Protein AF-A0A7H4PE38-F1 (afdb_monomer_lite)

Sequence (58 aa):
MSKTHLTEQKFSDFALHPAVIEALEKKGFHNCTPIQALALPLTLEGRDVAGQAQNRYR

Foldseek 3Di:
DDPPFFDPAFPVVDPDDVVVVVVCVVVVRGTHGPQCVVVVVQVVVVHDDDTDDDDDDD

Organism: NCBI:txid1134687

InterPro domains:
  IPR014014 RNA helicase, DEAD-box type, Q motif [PS51195] (9-37)
  IPR027417 P-loop containing nucleoside triphosphate hydrolase [G3DSA:3.40.50.300] (2-56)
  IPR027417 P-loop containing nucleoside triphosphate hydrolase [SSF52540] (7-54)

Radius of gyration: 12.22 Å; chains: 1; bounding box: 22×23×35 Å

pLDDT: mean 89.68, std 14.32, range [40.81, 98.25]

Structure (mmCIF, N/CA/C/O backbone):
data_AF-A0A7H4PE38-F1
#
_entry.id   AF-A0A7H4PE38-F1
#
loop_
_atom_site.group_PDB
_atom_site.id
_atom_site.type_symbol
_atom_site.label_atom_id
_atom_site.label_alt_id
_atom_site.label_comp_id
_atom_site.label_asym_id
_atom_site.label_entity_id
_atom_site.label_seq_id
_atom_site.pdbx_PDB_ins_code
_atom_site.Cartn_x
_atom_site.Cartn_y
_atom_site.Cartn_z
_atom_site.occupancy
_atom_site.B_iso_or_equiv
_atom_site.auth_seq_id
_atom_site.auth_comp_id
_atom_site.auth_asym_id
_atom_site.auth_atom_id
_atom_site.pdbx_PDB_model_num
ATOM 1 N N . MET A 1 1 ? 0.005 -5.558 24.195 1.00 40.81 1 MET A N 1
ATOM 2 C CA . MET A 1 1 ? 0.261 -4.420 23.281 1.00 40.81 1 MET A CA 1
ATOM 3 C C . MET A 1 1 ? -0.739 -4.517 22.132 1.00 40.81 1 MET A C 1
ATOM 5 O O . MET A 1 1 ? -0.535 -5.319 21.233 1.00 40.81 1 MET A O 1
ATOM 9 N N . SER A 1 2 ? -1.881 -3.828 22.235 1.00 44.19 2 SER A N 1
ATOM 10 C CA . SER A 1 2 ? -3.034 -4.043 21.344 1.00 44.19 2 SER A CA 1
ATOM 11 C C . SER A 1 2 ? -2.766 -3.494 19.935 1.00 44.19 2 SER A C 1
ATOM 13 O O . SER A 1 2 ? -2.477 -2.307 19.782 1.00 44.19 2 SER A O 1
ATOM 15 N N . LYS A 1 3 ? -2.834 -4.351 18.906 1.00 54.91 3 LYS A N 1
ATOM 16 C CA . LYS A 1 3 ? -2.732 -3.990 17.479 1.00 54.91 3 LYS A CA 1
ATOM 17 C C . LYS A 1 3 ? -4.037 -3.335 16.997 1.00 54.91 3 LYS A C 1
ATOM 19 O O . LYS A 1 3 ? -4.654 -3.796 16.051 1.00 54.91 3 LYS A O 1
ATOM 24 N N . THR A 1 4 ? -4.499 -2.266 17.634 1.00 64.00 4 THR A N 1
ATOM 25 C CA . THR A 1 4 ? -5.869 -1.749 17.434 1.00 64.00 4 THR A CA 1
ATOM 26 C C . THR A 1 4 ? -6.119 -1.086 16.064 1.00 64.00 4 THR A C 1
ATOM 28 O O . THR A 1 4 ? -7.155 -0.461 15.859 1.00 64.00 4 THR A O 1
ATOM 31 N N . HIS A 1 5 ? -5.152 -1.116 15.142 1.00 75.44 5 HIS A N 1
ATOM 32 C CA . HIS A 1 5 ? -5.109 -0.236 13.963 1.00 75.44 5 HIS A CA 1
ATOM 33 C C . HIS A 1 5 ? -4.598 -0.906 12.691 1.00 75.44 5 HIS A C 1
ATOM 35 O O . HIS A 1 5 ? -4.482 -0.239 11.665 1.00 75.44 5 HIS A O 1
ATOM 41 N N . LEU A 1 6 ? -4.255 -2.188 12.779 1.00 89.19 6 LEU A N 1
ATOM 42 C CA . LEU A 1 6 ? -3.934 -3.020 11.632 1.00 89.19 6 LEU A CA 1
ATOM 43 C C . LEU A 1 6 ? -5.104 -3.973 11.424 1.00 89.19 6 LEU A C 1
ATOM 45 O O . LEU A 1 6 ? -5.730 -4.406 12.390 1.00 89.19 6 LEU A O 1
ATOM 49 N N . THR A 1 7 ? -5.406 -4.269 10.172 1.00 92.31 7 THR A N 1
ATOM 50 C CA . THR A 1 7 ? -6.336 -5.329 9.798 1.00 92.31 7 THR A CA 1
ATOM 51 C C . THR A 1 7 ? -5.629 -6.683 9.853 1.00 92.31 7 THR A C 1
ATOM 53 O O . THR A 1 7 ? -4.409 -6.755 10.001 1.00 92.31 7 THR A O 1
ATOM 56 N N . GLU A 1 8 ? -6.378 -7.766 9.672 1.00 94.00 8 GLU A N 1
ATOM 57 C CA . GLU A 1 8 ? -5.786 -9.089 9.419 1.00 94.00 8 GLU A CA 1
ATOM 58 C C . GLU A 1 8 ? -5.368 -9.275 7.951 1.00 94.00 8 GLU A C 1
ATOM 60 O O . GLU A 1 8 ? -4.610 -10.187 7.638 1.00 94.00 8 GLU A O 1
ATOM 65 N N . GLN A 1 9 ? -5.818 -8.385 7.057 1.00 95.75 9 GLN A N 1
ATOM 66 C CA . GLN A 1 9 ? -5.439 -8.396 5.645 1.00 95.75 9 GLN A CA 1
ATOM 67 C C . GLN A 1 9 ? -3.971 -8.004 5.466 1.00 95.75 9 GLN A C 1
ATOM 69 O O . GLN A 1 9 ? -3.536 -6.956 5.967 1.00 95.75 9 GLN A O 1
ATOM 74 N N . LYS A 1 10 ? -3.216 -8.843 4.755 1.00 97.00 10 LYS A N 1
ATOM 75 C CA . LYS A 1 10 ? -1.787 -8.657 4.505 1.00 97.00 10 LYS A CA 1
ATOM 76 C C . LYS A 1 10 ? -1.544 -7.972 3.174 1.00 97.00 10 LYS A C 1
ATOM 78 O O . LYS A 1 10 ? -2.316 -8.113 2.231 1.00 97.00 10 LYS A O 1
ATOM 83 N N . PHE A 1 11 ? -0.399 -7.306 3.055 1.00 97.25 11 PHE A N 1
ATOM 84 C CA . PHE A 1 11 ? 0.044 -6.787 1.760 1.00 97.25 11 PHE A CA 1
ATOM 85 C C . PHE A 1 11 ? 0.294 -7.905 0.736 1.00 97.25 11 PHE A C 1
ATOM 87 O O . PHE A 1 11 ? 0.049 -7.709 -0.450 1.00 97.25 11 PHE A O 1
ATOM 94 N N . SER A 1 12 ? 0.724 -9.085 1.195 1.00 96.75 12 SER A N 1
ATOM 95 C CA . SER A 1 12 ? 0.948 -10.272 0.359 1.00 96.75 12 SER A CA 1
ATOM 96 C C . SER A 1 12 ? -0.323 -10.865 -0.251 1.00 96.75 12 SER A C 1
ATOM 98 O O . SER A 1 12 ? -0.222 -11.685 -1.156 1.00 96.75 12 SER A O 1
ATOM 100 N N . ASP A 1 13 ? -1.502 -10.479 0.245 1.00 96.50 13 ASP A N 1
ATOM 101 C CA . ASP A 1 13 ? -2.785 -10.979 -0.262 1.00 96.50 13 ASP A CA 1
ATOM 102 C C . ASP A 1 13 ? -3.209 -10.254 -1.554 1.00 96.50 13 ASP A C 1
ATOM 104 O O . ASP A 1 13 ? -4.153 -10.666 -2.227 1.00 96.50 13 ASP A O 1
ATOM 108 N N . PHE A 1 14 ? -2.514 -9.170 -1.914 1.00 96.44 14 PHE A N 1
ATOM 109 C CA . PHE A 1 14 ? -2.764 -8.381 -3.116 1.00 96.44 14 PHE A CA 1
ATOM 110 C C . PHE A 1 14 ? -1.771 -8.707 -4.233 1.00 96.44 14 PHE A C 1
ATOM 112 O O . PHE A 1 14 ? -0.628 -9.090 -3.988 1.00 96.44 14 PHE A O 1
ATOM 119 N N . ALA A 1 15 ? -2.178 -8.442 -5.476 1.00 95.50 15 ALA A N 1
ATOM 120 C CA . ALA A 1 15 ? -1.334 -8.562 -6.666 1.00 95.50 15 ALA A CA 1
ATOM 121 C C . ALA A 1 15 ? -0.319 -7.401 -6.788 1.00 95.50 15 ALA A C 1
ATOM 123 O O . ALA A 1 15 ? -0.298 -6.668 -7.775 1.00 95.50 15 ALA A O 1
ATOM 124 N N . LEU A 1 16 ? 0.509 -7.203 -5.759 1.00 96.81 16 LEU A N 1
ATOM 125 C CA . LEU A 1 16 ? 1.592 -6.222 -5.758 1.00 96.81 16 LEU A CA 1
ATOM 126 C C . LEU A 1 16 ? 2.847 -6.796 -6.416 1.00 96.81 16 LEU A C 1
ATOM 128 O O . LEU A 1 16 ? 3.129 -7.991 -6.339 1.00 96.81 16 LEU A O 1
ATOM 132 N N . HIS A 1 17 ? 3.643 -5.921 -7.030 1.00 97.38 17 HIS A N 1
ATOM 133 C CA . HIS A 1 17 ? 4.917 -6.325 -7.615 1.00 97.38 17 HIS A CA 1
ATOM 134 C C . HIS A 1 17 ? 5.840 -6.930 -6.532 1.00 97.38 17 HIS A C 1
ATOM 136 O O . HIS A 1 17 ? 5.951 -6.342 -5.451 1.00 97.38 17 HIS A O 1
ATOM 142 N N . PRO A 1 18 ? 6.567 -8.036 -6.797 1.00 97.25 18 PRO A N 1
ATOM 143 C CA . PRO A 1 18 ? 7.380 -8.720 -5.784 1.00 97.25 18 PRO A CA 1
ATOM 144 C C . PRO A 1 18 ? 8.371 -7.812 -5.042 1.00 97.25 18 PRO A C 1
ATOM 146 O O . PRO A 1 18 ? 8.514 -7.909 -3.827 1.00 97.25 18 PRO A O 1
ATOM 149 N N . ALA A 1 19 ? 8.991 -6.864 -5.752 1.00 98.12 19 ALA A N 1
ATOM 150 C CA . ALA A 1 19 ? 9.899 -5.882 -5.149 1.00 98.12 19 ALA A CA 1
ATOM 151 C C . ALA A 1 19 ? 9.225 -4.979 -4.091 1.00 98.12 19 ALA A C 1
ATOM 153 O O . ALA A 1 19 ? 9.873 -4.552 -3.138 1.00 98.12 19 ALA A O 1
ATOM 154 N N . VAL A 1 20 ? 7.923 -4.693 -4.234 1.00 97.50 20 VAL A N 1
ATOM 155 C CA . VAL A 1 20 ? 7.148 -3.920 -3.249 1.00 97.50 20 VAL A CA 1
ATOM 156 C C . VAL A 1 20 ? 6.907 -4.760 -2.000 1.00 97.50 20 VAL A C 1
ATOM 158 O O . VAL A 1 20 ? 7.123 -4.270 -0.895 1.00 97.50 20 VAL A O 1
ATOM 161 N N . ILE A 1 21 ? 6.527 -6.030 -2.166 1.00 97.62 21 ILE A N 1
ATOM 162 C CA . ILE A 1 21 ? 6.358 -6.969 -1.048 1.00 97.62 21 ILE A CA 1
ATOM 163 C C . ILE A 1 21 ? 7.667 -7.120 -0.269 1.00 97.62 21 ILE A C 1
ATOM 165 O O . ILE A 1 21 ? 7.675 -6.982 0.951 1.00 97.62 21 ILE A O 1
ATOM 169 N N . GLU A 1 22 ? 8.791 -7.310 -0.961 1.00 97.62 22 GLU A N 1
ATOM 170 C CA . GLU A 1 22 ? 10.107 -7.415 -0.324 1.00 97.62 22 GLU A CA 1
ATOM 171 C C . GLU A 1 22 ? 10.465 -6.150 0.476 1.00 97.62 22 GLU A C 1
ATOM 173 O O . GLU A 1 22 ? 10.981 -6.231 1.593 1.00 97.62 22 GLU A O 1
ATOM 178 N N . ALA A 1 23 ? 10.177 -4.966 -0.069 1.00 98.25 23 ALA A N 1
ATOM 179 C CA . ALA A 1 23 ? 10.422 -3.705 0.621 1.00 98.25 23 ALA A CA 1
ATOM 180 C C . ALA A 1 23 ? 9.538 -3.539 1.870 1.00 98.25 23 ALA A C 1
ATOM 182 O O . ALA A 1 23 ? 10.025 -3.064 2.899 1.00 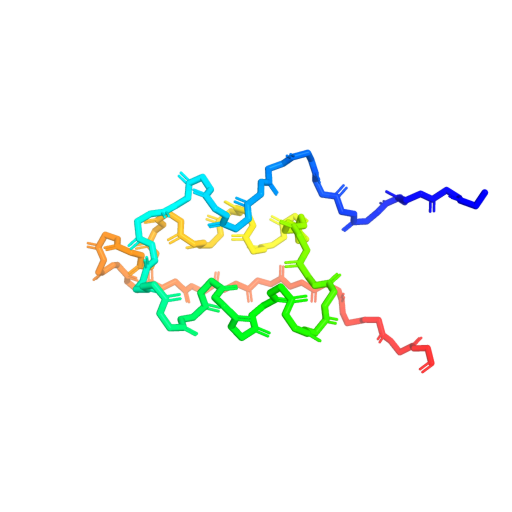98.25 23 ALA A O 1
ATOM 183 N N . LEU A 1 24 ? 8.265 -3.938 1.796 1.00 97.50 24 LEU A N 1
ATOM 184 C CA . LEU A 1 24 ? 7.328 -3.910 2.923 1.00 97.50 24 LEU A CA 1
ATOM 185 C C . LEU A 1 24 ? 7.780 -4.853 4.045 1.00 97.50 24 LEU A C 1
ATOM 187 O O . LEU A 1 24 ? 7.863 -4.428 5.198 1.00 97.50 24 LEU A O 1
ATOM 191 N N . GLU A 1 25 ? 8.180 -6.077 3.700 1.00 95.94 25 GLU A N 1
ATOM 192 C CA . GLU A 1 25 ? 8.727 -7.063 4.639 1.00 95.94 25 GLU A CA 1
ATOM 193 C C . GLU A 1 25 ? 9.998 -6.548 5.330 1.00 95.94 25 GLU A C 1
ATOM 195 O O . GLU A 1 25 ? 10.086 -6.557 6.558 1.00 95.94 25 GLU A O 1
ATOM 200 N N . LYS A 1 26 ? 10.951 -5.976 4.578 1.00 97.56 26 LYS A N 1
ATOM 201 C CA . LYS A 1 26 ? 12.168 -5.359 5.147 1.00 97.56 26 LYS A CA 1
ATOM 202 C C . LYS A 1 26 ? 11.872 -4.209 6.111 1.00 97.56 26 LYS A C 1
ATOM 204 O O . LYS A 1 26 ? 12.684 -3.916 6.986 1.00 97.56 26 LYS A O 1
ATOM 209 N N . LYS A 1 27 ? 10.738 -3.527 5.941 1.00 96.94 27 LYS A N 1
ATOM 210 C CA . LYS A 1 27 ? 10.277 -2.446 6.824 1.00 96.94 27 LYS A CA 1
ATOM 211 C C . LYS A 1 27 ? 9.403 -2.943 7.982 1.00 96.94 27 LYS A C 1
ATOM 213 O O . LYS A 1 27 ? 9.053 -2.134 8.838 1.00 96.94 27 LYS A O 1
ATOM 218 N N . GLY A 1 28 ? 9.076 -4.236 8.037 1.00 95.69 28 GLY A N 1
ATOM 219 C CA . GLY A 1 28 ? 8.203 -4.829 9.055 1.00 95.69 28 GLY A CA 1
ATOM 220 C C . GLY A 1 28 ? 6.714 -4.529 8.849 1.00 95.69 28 GLY A C 1
ATOM 221 O O . GLY A 1 28 ? 5.931 -4.585 9.800 1.00 95.69 28 GLY A O 1
ATOM 222 N N . PHE A 1 29 ? 6.307 -4.172 7.628 1.00 95.56 29 PHE A N 1
ATOM 223 C CA . PHE A 1 29 ? 4.912 -3.929 7.272 1.00 95.56 29 PHE A CA 1
ATOM 224 C C . PHE A 1 29 ? 4.284 -5.192 6.686 1.00 95.56 29 PHE A C 1
ATOM 226 O O . PHE A 1 29 ? 4.374 -5.443 5.490 1.00 95.56 29 PHE A O 1
ATOM 233 N N . HIS A 1 30 ? 3.610 -5.965 7.535 1.00 95.06 30 HIS A N 1
ATOM 234 C CA . HIS A 1 30 ? 2.957 -7.211 7.113 1.00 95.06 30 HIS A CA 1
ATOM 235 C C . HIS A 1 30 ? 1.465 -7.016 6.827 1.00 95.06 30 HIS A C 1
ATOM 237 O O . HIS A 1 30 ? 0.955 -7.437 5.790 1.00 95.06 30 HIS A O 1
ATOM 243 N N . ASN A 1 31 ? 0.776 -6.331 7.741 1.00 95.94 31 ASN A N 1
ATOM 244 C CA . ASN A 1 31 ? -0.665 -6.124 7.689 1.00 95.94 31 ASN A CA 1
ATOM 245 C C . ASN A 1 31 ? -0.993 -4.691 7.275 1.00 95.94 31 ASN A C 1
ATOM 247 O O . ASN A 1 31 ? -0.305 -3.745 7.670 1.00 95.94 31 ASN A O 1
ATOM 251 N N . CYS A 1 32 ? -2.084 -4.525 6.538 1.00 95.19 32 CYS A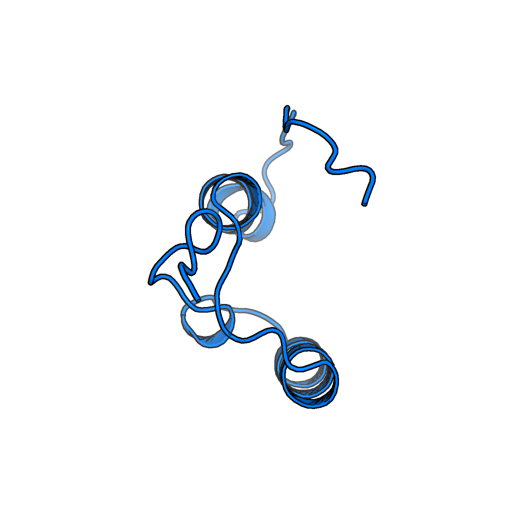 N 1
ATOM 252 C CA . CYS A 1 32 ? -2.580 -3.218 6.143 1.00 95.19 32 CYS A CA 1
ATOM 253 C C . CYS A 1 32 ? -3.200 -2.460 7.324 1.00 95.19 32 CYS A C 1
ATOM 255 O O . CYS A 1 32 ? -3.723 -3.036 8.277 1.00 95.19 32 CYS A O 1
ATOM 257 N N . THR A 1 33 ? -3.190 -1.132 7.244 1.00 93.69 33 THR A N 1
ATOM 258 C CA . THR A 1 33 ? -4.137 -0.301 8.002 1.00 93.69 33 THR A CA 1
ATOM 259 C C . THR A 1 33 ? -5.527 -0.368 7.350 1.00 93.69 33 THR A C 1
ATOM 261 O O . THR A 1 33 ? -5.614 -0.661 6.155 1.00 93.69 33 THR A O 1
ATOM 264 N N . PRO A 1 34 ? -6.620 -0.0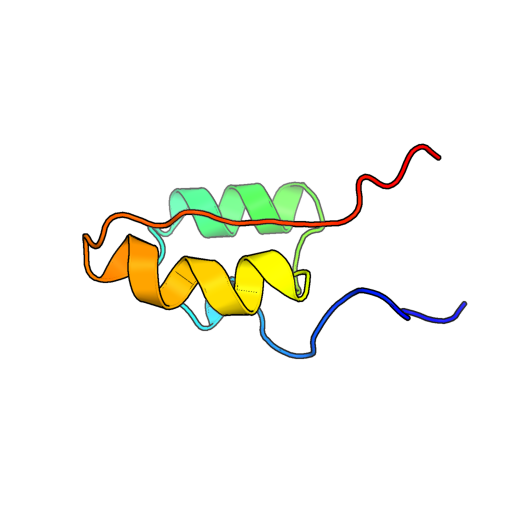42 8.067 1.00 93.25 34 PRO A N 1
ATOM 265 C CA . PRO A 1 34 ? -7.966 -0.053 7.495 1.00 93.25 34 PRO A CA 1
ATOM 266 C C . PRO A 1 34 ? -8.099 0.748 6.195 1.00 93.25 34 PRO A C 1
ATOM 268 O O . PRO A 1 34 ? -8.692 0.256 5.242 1.00 93.25 34 PRO A O 1
ATOM 271 N N . ILE A 1 35 ? -7.498 1.943 6.110 1.00 94.19 35 ILE A N 1
ATOM 272 C CA . ILE A 1 35 ? -7.570 2.740 4.876 1.00 94.19 35 ILE A CA 1
ATOM 273 C C . ILE A 1 35 ? -6.823 2.076 3.713 1.00 94.19 35 ILE A C 1
ATOM 275 O O . ILE A 1 35 ? -7.294 2.121 2.583 1.00 94.19 35 ILE A O 1
ATOM 279 N N . GLN A 1 36 ? -5.692 1.416 3.973 1.00 95.31 36 GLN A N 1
ATOM 280 C CA . GLN A 1 36 ? -4.935 0.706 2.939 1.00 95.31 36 GLN A CA 1
ATOM 281 C C . GLN A 1 36 ? -5.684 -0.536 2.452 1.00 95.31 36 GLN A C 1
ATOM 283 O O . GLN A 1 36 ? -5.761 -0.751 1.248 1.00 95.31 36 GLN A O 1
ATOM 288 N N . ALA A 1 37 ? -6.279 -1.309 3.365 1.00 95.88 37 ALA A N 1
ATOM 289 C CA . ALA A 1 37 ? -7.091 -2.475 3.022 1.00 95.88 37 ALA A CA 1
ATOM 290 C C . ALA A 1 37 ? -8.286 -2.104 2.121 1.00 95.88 37 ALA A C 1
ATOM 292 O O . ALA A 1 37 ? -8.620 -2.846 1.203 1.00 95.88 37 ALA A O 1
ATOM 293 N N . LEU A 1 38 ? -8.887 -0.929 2.346 1.00 94.81 38 LEU A N 1
ATOM 294 C CA . LEU A 1 38 ? -9.987 -0.407 1.530 1.00 94.81 38 LEU A CA 1
ATOM 295 C C . LEU A 1 38 ? -9.519 0.176 0.186 1.00 9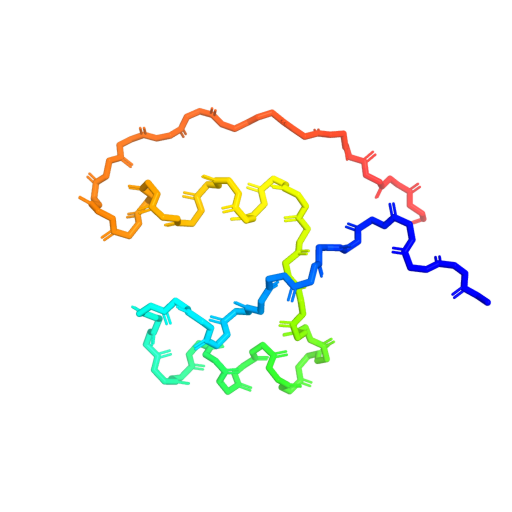4.81 38 LEU A C 1
ATOM 297 O O . LEU A 1 38 ? -10.192 -0.003 -0.825 1.00 94.81 38 LEU A O 1
ATOM 301 N N . ALA A 1 39 ? -8.391 0.889 0.165 1.00 96.38 39 ALA A N 1
ATOM 302 C CA . ALA A 1 39 ? -7.933 1.607 -1.024 1.00 96.38 39 ALA A CA 1
ATOM 303 C C . ALA A 1 39 ? -7.192 0.714 -2.029 1.00 96.38 39 ALA A C 1
ATOM 305 O O . ALA A 1 39 ? -7.372 0.882 -3.235 1.00 96.38 39 ALA A O 1
ATOM 306 N N . LEU A 1 40 ? -6.377 -0.237 -1.556 1.00 96.44 40 LEU A N 1
ATOM 307 C CA . LEU A 1 40 ? -5.511 -1.046 -2.418 1.00 96.44 40 LEU A CA 1
ATOM 308 C C . LEU A 1 40 ? -6.268 -1.807 -3.519 1.00 96.44 40 LEU A C 1
ATOM 310 O O . LEU A 1 40 ? -5.851 -1.657 -4.668 1.00 96.44 40 LEU A O 1
ATOM 314 N N . PRO A 1 41 ? -7.378 -2.534 -3.251 1.00 96.12 41 PRO A N 1
ATOM 315 C CA . PRO A 1 41 ? -8.135 -3.207 -4.310 1.00 96.12 41 PRO A CA 1
ATOM 316 C C . PRO A 1 41 ? -8.535 -2.254 -5.441 1.00 96.12 41 PRO A C 1
ATOM 318 O O . PRO A 1 41 ? -8.280 -2.525 -6.609 1.00 96.12 41 PRO A O 1
ATOM 321 N N . LEU A 1 42 ? -9.076 -1.087 -5.078 1.00 96.44 42 LEU A N 1
ATOM 322 C CA . LEU A 1 42 ? -9.573 -0.095 -6.029 1.00 96.44 42 LEU A CA 1
ATOM 323 C C . LEU A 1 42 ? -8.438 0.491 -6.877 1.00 96.44 42 LEU A C 1
ATOM 325 O O . LEU A 1 42 ? -8.561 0.602 -8.094 1.00 96.44 42 LEU A O 1
ATOM 329 N N . THR A 1 43 ? -7.315 0.836 -6.245 1.00 95.12 43 THR A N 1
ATOM 330 C CA . THR A 1 43 ? -6.158 1.385 -6.967 1.00 95.12 43 THR A CA 1
ATOM 331 C C . THR A 1 43 ? -5.486 0.354 -7.873 1.00 95.12 43 THR A C 1
ATOM 333 O O . THR A 1 43 ? -5.021 0.711 -8.952 1.00 95.12 43 THR A O 1
ATOM 336 N N . LEU A 1 44 ? -5.460 -0.925 -7.479 1.00 95.94 44 LEU A N 1
ATOM 337 C CA . LEU A 1 44 ? -4.891 -2.005 -8.293 1.00 95.94 44 LEU A CA 1
ATOM 338 C C . LEU A 1 44 ? -5.755 -2.335 -9.512 1.00 95.94 44 LEU A C 1
ATOM 340 O O . LEU A 1 44 ? -5.226 -2.755 -10.536 1.00 95.94 44 LEU A O 1
ATOM 344 N N . GLU A 1 45 ? -7.059 -2.077 -9.436 1.00 96.25 45 GLU A N 1
ATOM 345 C CA . GLU A 1 45 ? -7.976 -2.108 -10.581 1.00 96.25 45 GLU A CA 1
ATOM 346 C C . GLU A 1 45 ? -7.817 -0.890 -11.516 1.00 96.25 45 GLU A C 1
ATOM 348 O O . GLU A 1 45 ? -8.525 -0.787 -12.516 1.00 96.25 45 GLU A O 1
ATOM 353 N N . GLY A 1 46 ? -6.906 0.044 -11.213 1.00 96.00 46 GLY A N 1
ATOM 354 C CA . GLY A 1 46 ? -6.674 1.248 -12.013 1.00 96.00 46 GLY A CA 1
ATOM 355 C C . GLY A 1 46 ? -7.740 2.329 -11.828 1.00 96.00 46 GLY A C 1
ATOM 356 O O . GLY A 1 46 ? -7.917 3.170 -12.707 1.00 96.00 46 GLY A O 1
ATOM 357 N N . ARG A 1 47 ? -8.476 2.305 -10.710 1.00 96.88 47 ARG A N 1
ATOM 358 C CA . ARG A 1 47 ? -9.516 3.294 -10.407 1.00 96.88 47 ARG A CA 1
ATOM 359 C C . ARG A 1 47 ? -8.939 4.487 -9.655 1.00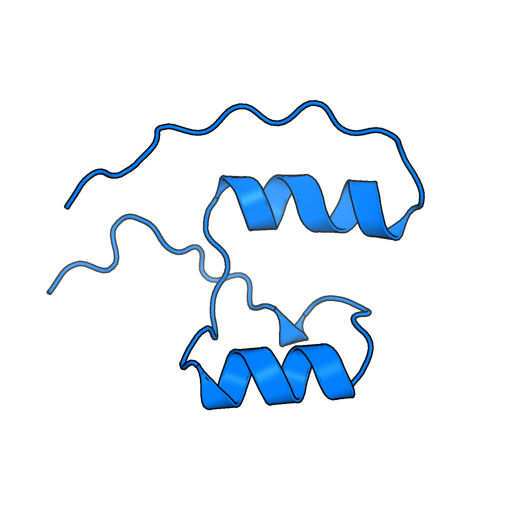 96.88 47 ARG A C 1
ATOM 361 O O . ARG A 1 47 ? -8.087 4.327 -8.781 1.00 96.88 47 ARG A O 1
ATOM 368 N N . ASP A 1 48 ? -9.496 5.663 -9.920 1.00 96.50 48 ASP A N 1
ATOM 369 C CA . ASP A 1 48 ? -9.248 6.847 -9.101 1.00 96.50 48 ASP A CA 1
ATOM 370 C C . ASP A 1 48 ? -9.879 6.682 -7.711 1.00 96.50 48 ASP A C 1
ATOM 372 O O . ASP A 1 48 ? -11.016 6.218 -7.571 1.00 96.50 48 ASP A O 1
ATOM 376 N N . VAL A 1 49 ? -9.141 7.072 -6.668 1.00 94.88 49 VAL A N 1
ATOM 377 C CA . VAL A 1 49 ? -9.557 6.911 -5.268 1.00 94.88 49 VAL A CA 1
ATOM 378 C C . VAL A 1 49 ? -9.321 8.200 -4.488 1.00 94.88 49 VAL A C 1
ATOM 380 O O . VAL A 1 49 ? -8.200 8.695 -4.408 1.00 94.88 49 VAL A O 1
ATOM 383 N N . ALA A 1 50 ? -10.371 8.698 -3.833 1.00 94.12 50 ALA A N 1
ATOM 384 C CA . ALA A 1 50 ? -10.261 9.694 -2.773 1.00 94.12 50 ALA A CA 1
ATOM 385 C C . ALA A 1 50 ? -10.335 8.984 -1.413 1.00 94.12 50 ALA A C 1
ATOM 387 O O . ALA A 1 50 ? -11.370 8.428 -1.050 1.00 94.12 50 ALA A O 1
ATOM 388 N N . GLY A 1 51 ? -9.224 8.972 -0.673 1.00 89.88 51 GLY A N 1
ATOM 389 C CA . GLY A 1 51 ? -9.131 8.342 0.645 1.00 89.88 51 GLY A CA 1
ATOM 390 C C . GLY A 1 51 ? -9.092 9.369 1.774 1.00 89.88 51 GLY A C 1
ATOM 391 O O . GLY A 1 51 ? -8.345 10.342 1.701 1.00 89.88 51 GLY A O 1
ATOM 392 N N . GLN A 1 52 ? -9.845 9.123 2.848 1.00 91.19 52 GLN A N 1
ATOM 393 C CA . GLN A 1 52 ? -9.767 9.893 4.089 1.00 91.19 52 GLN A CA 1
ATOM 394 C C . GLN A 1 52 ? -9.360 8.969 5.235 1.00 91.19 52 GLN A C 1
ATOM 396 O O . GLN A 1 52 ? -10.001 7.952 5.492 1.00 91.19 52 GLN A O 1
ATOM 401 N N . ALA A 1 53 ? -8.298 9.336 5.944 1.00 89.19 53 ALA A N 1
ATOM 402 C CA . ALA A 1 53 ? -7.845 8.626 7.129 1.00 89.19 53 ALA A CA 1
ATOM 403 C C . ALA A 1 53 ? -7.457 9.612 8.226 1.00 89.19 53 ALA A C 1
ATOM 405 O O . ALA A 1 53 ? -7.023 10.731 7.955 1.00 89.19 53 ALA A O 1
ATOM 406 N N . GLN A 1 54 ? -7.592 9.177 9.477 1.00 85.69 54 GLN A N 1
ATOM 407 C CA . GLN A 1 54 ? -7.103 9.947 10.610 1.00 85.69 54 GLN A CA 1
ATOM 408 C C . GLN A 1 54 ? -5.576 9.848 10.670 1.00 85.69 54 GLN A C 1
ATOM 410 O O . GLN A 1 54 ? -5.030 8.761 10.881 1.00 85.69 54 GLN A O 1
ATOM 415 N N . ASN A 1 55 ? -4.890 10.986 10.553 1.00 78.62 55 ASN A N 1
ATOM 416 C CA . ASN A 1 55 ? -3.448 11.031 10.759 1.00 78.62 55 ASN A CA 1
ATOM 417 C C . ASN A 1 55 ? -3.118 10.702 12.216 1.00 78.62 55 ASN A C 1
ATOM 419 O O . ASN A 1 55 ? -3.649 11.293 13.159 1.00 78.62 55 ASN A O 1
ATOM 423 N N . ARG A 1 56 ? -2.202 9.753 12.390 1.00 71.31 56 ARG A N 1
ATOM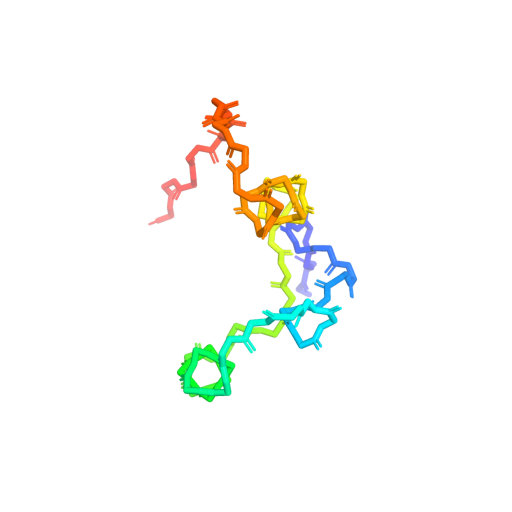 424 C CA . ARG A 1 56 ? -1.557 9.475 13.667 1.00 71.31 56 ARG A CA 1
ATOM 425 C C . ARG A 1 56 ? -0.299 10.317 13.756 1.00 71.31 56 ARG A C 1
ATOM 427 O O . ARG A 1 56 ? 0.726 9.926 13.215 1.00 71.31 56 ARG A O 1
ATOM 434 N N . TYR A 1 57 ? -0.374 11.427 14.476 1.00 51.25 57 TYR A N 1
ATOM 435 C CA . TYR A 1 57 ? 0.824 11.975 15.094 1.00 51.25 57 TYR A CA 1
ATOM 436 C C . TYR A 1 57 ? 1.088 11.142 16.350 1.00 51.25 57 TYR A C 1
ATOM 438 O O . TYR A 1 57 ? 0.275 11.117 17.275 1.00 51.25 57 TYR A O 1
ATOM 446 N N . ARG A 1 58 ? 2.166 10.366 16.319 1.00 50.22 58 ARG A N 1
ATOM 447 C CA . ARG A 1 58 ? 2.866 9.922 17.519 1.00 50.22 58 ARG A CA 1
ATOM 448 C C . ARG A 1 58 ? 4.195 10.642 17.549 1.00 50.22 58 ARG A C 1
ATOM 450 O O . ARG A 1 58 ? 4.780 10.768 16.451 1.00 50.22 58 ARG A O 1
#

Secondary structure (DSSP, 8-state):
---TT--S-BGGGS---HHHHHHHHHTT--B--HHHHHHHHHHHTT------------